Protein AF-Y0KIS4-F1 (afdb_monomer_lite)

pLDDT: mean 84.66, std 10.31, range [51.47, 95.25]

Sequence (147 aa):
MEFIIFVFATLIVLWLWKARKLDKQTNLDFDVWIYHYENSASPLERARMSAAYLTQSAHMALKMGVLKTDREHQVLLSIFKRQGASISLASLLGTAMPVVTRVVRQQDIANASARVIGAFMLLVWLTEPEHREAALIQYLSKSGFAY

Foldseek 3Di:
DVVVVVVVVVVVVVVVVVLVVLVVLQQAFQVVNVVCLVPPPDPVVNLSNLLSLLLLLLVVLCVLCLDVDPVSSVVSNVVCVVCGSNRVVVVLCVQQVVLCPVQPPPVCSRRGRSSPSSSLSVSLVPDDVVCSNVSSNVSCVVVVPDD

Radius of gyration: 16.91 Å; chains: 1; bounding box: 36×34×60 Å

Secondary structure (DSSP, 8-state):
-HHHHHHHHHHHHHHHHHHHHHHHHHTSBHHHHHHHHHT---HHHHHHHHHHHHHHHHHHHHHTTSS-SHHHHHHHHHHHHHH-HHHHHHHHHHHTHHHHHHHS-HHHHHTSBHHHHHHHHHHHHHS-GGGHHHHHHHHHHHHT---

Structure (mmCIF, N/CA/C/O backbone):
data_AF-Y0KIS4-F1
#
_entry.id   AF-Y0KIS4-F1
#
loop_
_atom_site.group_PDB
_atom_site.id
_atom_site.type_symbol
_atom_site.label_atom_id
_atom_site.label_alt_id
_atom_site.label_comp_id
_atom_site.label_asym_id
_atom_site.label_entity_id
_atom_site.label_seq_id
_atom_site.pdbx_PDB_ins_code
_atom_site.Cartn_x
_atom_site.Cartn_y
_atom_site.Cartn_z
_atom_site.occupancy
_atom_site.B_iso_or_equiv
_atom_site.auth_seq_id
_atom_site.auth_comp_id
_atom_site.auth_asym_id
_atom_site.auth_atom_id
_atom_site.pdbx_PDB_model_num
ATOM 1 N N . MET A 1 1 ? 5.239 16.849 -39.554 1.00 58.97 1 MET A N 1
ATOM 2 C CA . MET A 1 1 ? 4.214 16.626 -38.506 1.00 58.97 1 MET A CA 1
ATOM 3 C C . MET A 1 1 ? 4.045 15.147 -38.170 1.00 58.97 1 MET A C 1
ATOM 5 O O . MET A 1 1 ? 4.012 14.823 -36.993 1.00 58.97 1 MET A O 1
ATOM 9 N N . GLU A 1 2 ? 4.033 14.247 -39.154 1.00 64.25 2 GLU A N 1
ATOM 10 C CA . GLU A 1 2 ? 3.841 12.797 -38.946 1.00 64.25 2 GLU A CA 1
ATOM 11 C C . GLU A 1 2 ? 4.905 12.136 -38.053 1.00 64.25 2 GLU A C 1
ATOM 13 O O . GLU A 1 2 ? 4.564 11.353 -37.172 1.00 64.25 2 GLU A O 1
ATOM 18 N N . PHE A 1 3 ? 6.182 12.516 -38.190 1.00 71.88 3 PHE A N 1
ATOM 19 C CA . PHE A 1 3 ? 7.265 11.975 -37.354 1.00 71.88 3 PHE A CA 1
ATOM 20 C C . PHE A 1 3 ? 7.095 12.305 -35.860 1.00 71.88 3 PHE A C 1
ATOM 22 O O . PHE A 1 3 ? 7.306 11.456 -34.998 1.00 71.88 3 PHE A O 1
ATOM 29 N N . ILE A 1 4 ? 6.651 13.526 -35.544 1.00 73.25 4 ILE A N 1
ATOM 30 C CA . ILE A 1 4 ? 6.410 13.958 -34.159 1.00 73.25 4 ILE A CA 1
ATOM 31 C C . ILE A 1 4 ? 5.222 13.185 -33.575 1.00 73.25 4 ILE A C 1
ATOM 33 O O . ILE A 1 4 ? 5.302 12.692 -32.453 1.00 73.25 4 ILE A O 1
ATOM 37 N N . ILE A 1 5 ? 4.152 13.010 -34.356 1.00 74.69 5 ILE A N 1
ATOM 38 C CA . ILE A 1 5 ? 2.971 12.237 -33.949 1.00 74.69 5 ILE A CA 1
ATOM 39 C C . ILE A 1 5 ? 3.352 10.774 -33.674 1.00 74.69 5 ILE A C 1
ATOM 41 O O . ILE A 1 5 ? 2.935 10.217 -32.660 1.00 74.69 5 ILE A O 1
ATOM 45 N N . PHE A 1 6 ? 4.201 10.171 -34.510 1.00 78.44 6 PHE A N 1
ATOM 46 C CA . PHE A 1 6 ? 4.675 8.798 -34.326 1.00 78.44 6 PHE A CA 1
ATOM 47 C C . PHE A 1 6 ? 5.514 8.624 -33.049 1.00 78.44 6 PHE A C 1
ATOM 49 O O . PHE A 1 6 ? 5.304 7.678 -32.285 1.00 78.44 6 PHE A O 1
ATOM 56 N N . VAL A 1 7 ? 6.427 9.560 -32.766 1.00 78.75 7 VAL A N 1
ATOM 57 C CA . VAL A 1 7 ? 7.230 9.549 -31.531 1.00 78.75 7 VAL A CA 1
ATOM 58 C C . VAL A 1 7 ? 6.335 9.694 -30.300 1.00 78.75 7 VAL A C 1
ATOM 60 O O . VAL A 1 7 ? 6.471 8.921 -29.351 1.00 78.75 7 VAL A O 1
ATOM 63 N N . PHE A 1 8 ? 5.370 10.618 -30.322 1.00 78.12 8 PHE A N 1
ATOM 64 C CA . PHE A 1 8 ? 4.415 10.785 -29.225 1.00 78.12 8 PHE A CA 1
ATOM 65 C C . PHE A 1 8 ? 3.544 9.543 -29.016 1.00 78.12 8 PHE A C 1
ATOM 67 O O . PHE A 1 8 ? 3.402 9.089 -27.882 1.00 78.12 8 PHE A O 1
ATOM 74 N N . ALA A 1 9 ? 3.016 8.948 -30.087 1.00 74.56 9 ALA A N 1
ATOM 75 C CA . ALA A 1 9 ? 2.227 7.722 -30.003 1.00 74.56 9 ALA A CA 1
ATOM 76 C C . ALA A 1 9 ? 3.043 6.568 -29.400 1.00 74.56 9 ALA A C 1
ATOM 78 O O . ALA A 1 9 ? 2.572 5.883 -28.493 1.00 74.56 9 ALA A O 1
ATOM 79 N N . THR A 1 10 ? 4.296 6.400 -29.829 1.00 75.88 10 THR A N 1
ATOM 80 C CA . THR A 1 10 ? 5.190 5.355 -29.309 1.00 75.88 10 THR A CA 1
ATOM 81 C C . THR A 1 10 ? 5.515 5.576 -27.830 1.00 75.88 10 THR A C 1
ATOM 83 O O . THR A 1 10 ? 5.481 4.631 -27.041 1.00 75.88 10 THR A O 1
ATOM 86 N N . LEU A 1 11 ? 5.760 6.824 -27.416 1.00 77.81 11 LEU A N 1
ATOM 87 C CA . LEU A 1 11 ? 5.972 7.175 -26.010 1.00 77.81 11 LEU A CA 1
ATOM 88 C C . LEU A 1 11 ? 4.731 6.898 -25.155 1.00 77.81 11 LEU A C 1
ATOM 90 O O . LEU A 1 11 ? 4.866 6.349 -24.063 1.00 77.81 11 LEU A O 1
ATOM 94 N N . ILE A 1 12 ? 3.532 7.214 -25.652 1.00 73.56 12 ILE A N 1
ATOM 95 C CA . ILE A 1 12 ? 2.267 6.930 -24.960 1.00 73.56 12 ILE A CA 1
ATOM 96 C C . ILE A 1 12 ? 2.060 5.420 -24.820 1.00 73.56 12 ILE A C 1
ATOM 98 O O . ILE A 1 12 ? 1.735 4.951 -23.730 1.00 73.56 12 ILE A O 1
ATOM 102 N N . VAL A 1 13 ? 2.296 4.640 -25.878 1.00 71.94 13 VAL A N 1
ATOM 103 C CA . VAL A 1 13 ? 2.172 3.174 -25.839 1.00 71.94 13 VAL A CA 1
ATOM 104 C C . VAL A 1 13 ? 3.167 2.571 -24.849 1.00 71.94 13 VAL A C 1
ATOM 106 O O . VAL A 1 13 ? 2.767 1.770 -24.004 1.00 71.94 13 VAL A O 1
ATOM 109 N N . LEU A 1 14 ? 4.435 2.991 -24.880 1.00 72.19 14 LEU A N 1
ATOM 110 C CA . LEU A 1 14 ? 5.448 2.552 -23.915 1.00 72.19 14 LEU A CA 1
ATOM 111 C C . LEU A 1 14 ? 5.071 2.934 -22.479 1.00 72.19 14 LEU A C 1
ATOM 113 O O . LEU A 1 14 ? 5.254 2.135 -21.558 1.00 72.19 14 LEU A O 1
ATOM 117 N N . TRP A 1 15 ? 4.512 4.127 -22.275 1.00 69.75 15 TRP A N 1
ATOM 118 C CA . TRP A 1 15 ? 4.058 4.592 -20.968 1.00 69.75 15 TRP A CA 1
ATOM 119 C C . TRP A 1 15 ? 2.868 3.773 -20.449 1.00 69.75 15 TRP A C 1
ATOM 121 O O . TRP A 1 15 ? 2.906 3.302 -19.312 1.00 69.75 15 TRP A O 1
ATOM 131 N N . LEU A 1 16 ? 1.868 3.501 -21.293 1.00 66.00 16 LEU A N 1
ATOM 132 C CA . LEU A 1 16 ? 0.718 2.649 -20.969 1.00 66.00 16 LEU A CA 1
ATOM 133 C C . LEU A 1 16 ? 1.133 1.204 -20.677 1.00 66.00 16 LEU A C 1
ATOM 135 O O . LEU A 1 16 ? 0.642 0.595 -19.725 1.00 66.00 16 LEU A O 1
ATOM 139 N N . TRP A 1 17 ? 2.055 0.646 -21.461 1.00 63.94 17 TRP A N 1
ATOM 140 C CA . TRP A 1 17 ? 2.557 -0.713 -21.250 1.00 63.94 17 TRP A CA 1
ATOM 141 C C . TRP A 1 17 ? 3.299 -0.828 -19.915 1.00 63.94 17 TRP A C 1
ATOM 143 O O . TRP A 1 17 ? 3.111 -1.780 -19.156 1.00 63.94 17 TRP A O 1
ATOM 153 N N . LYS A 1 18 ? 4.076 0.202 -19.572 1.00 60.12 18 LYS A N 1
ATOM 154 C CA . LYS A 1 18 ? 4.784 0.306 -18.296 1.00 60.12 18 LYS A CA 1
ATOM 155 C C . LYS A 1 18 ? 3.834 0.490 -17.112 1.00 60.12 18 LYS A C 1
ATOM 157 O O . LYS A 1 18 ? 4.036 -0.156 -16.086 1.00 60.12 18 LYS A O 1
ATOM 162 N N . ALA A 1 19 ? 2.783 1.295 -17.264 1.00 58.09 19 ALA A N 1
ATOM 163 C CA . ALA A 1 19 ? 1.731 1.448 -16.261 1.00 58.09 19 ALA A CA 1
ATOM 164 C C . ALA A 1 19 ? 1.014 0.113 -15.996 1.00 58.09 19 ALA A C 1
ATOM 166 O O . ALA A 1 19 ? 0.865 -0.282 -14.843 1.00 58.09 19 ALA A O 1
ATOM 167 N N . ARG A 1 20 ? 0.678 -0.644 -17.051 1.00 60.38 20 ARG A N 1
ATOM 168 C CA . ARG A 1 20 ? 0.088 -1.989 -16.930 1.00 60.38 20 ARG A CA 1
ATOM 169 C C . ARG A 1 20 ? 1.015 -2.988 -16.240 1.00 60.38 20 ARG A C 1
ATOM 171 O O . ARG A 1 20 ? 0.540 -3.824 -15.479 1.00 60.38 20 ARG A O 1
ATOM 178 N N . LYS A 1 21 ? 2.327 -2.930 -16.489 1.00 61.59 21 LYS A N 1
ATOM 179 C CA . LYS A 1 21 ? 3.295 -3.806 -15.807 1.00 61.59 21 LYS A CA 1
ATOM 180 C C . LYS A 1 21 ? 3.332 -3.531 -14.299 1.00 61.59 21 LYS A C 1
ATOM 182 O O . LYS A 1 21 ? 3.341 -4.476 -13.518 1.00 61.59 21 LYS A O 1
ATOM 187 N N . LEU A 1 22 ? 3.309 -2.260 -13.902 1.00 58.12 22 LEU A N 1
ATOM 188 C CA . LEU A 1 22 ? 3.289 -1.853 -12.493 1.00 58.12 22 LEU A CA 1
ATOM 189 C C . LEU A 1 22 ? 1.961 -2.213 -11.805 1.00 58.12 22 LEU A C 1
ATOM 191 O O . LEU A 1 22 ? 1.972 -2.695 -10.678 1.00 58.12 22 LEU A O 1
ATOM 195 N N . ASP A 1 23 ? 0.836 -2.064 -12.505 1.00 58.31 23 ASP A N 1
ATOM 196 C CA . ASP A 1 23 ? -0.490 -2.482 -12.028 1.00 58.31 23 ASP A CA 1
ATOM 197 C C . ASP A 1 23 ? -0.568 -4.005 -11.804 1.00 58.31 23 ASP A C 1
ATOM 199 O O . ASP A 1 23 ? -1.081 -4.480 -10.789 1.00 58.31 23 ASP A O 1
ATOM 203 N N . LYS A 1 24 ? 0.042 -4.797 -12.700 1.00 63.44 24 LYS A N 1
ATOM 204 C CA . LYS A 1 24 ? 0.198 -6.248 -12.510 1.00 63.44 24 LYS A CA 1
ATOM 205 C C . LYS A 1 24 ? 1.051 -6.588 -11.289 1.00 63.44 24 LYS A C 1
ATOM 207 O O . LYS A 1 24 ? 0.688 -7.500 -10.560 1.00 63.44 24 LYS A O 1
ATOM 212 N N . GLN A 1 25 ? 2.135 -5.852 -11.035 1.00 61.91 25 GLN A N 1
ATOM 213 C CA . GLN A 1 25 ? 2.986 -6.099 -9.866 1.00 61.91 25 GLN A CA 1
ATOM 214 C C . GLN A 1 25 ? 2.239 -5.867 -8.549 1.00 61.91 25 GLN A C 1
ATOM 216 O O . GLN A 1 25 ? 2.411 -6.637 -7.618 1.00 61.91 25 GLN A O 1
ATOM 221 N N . THR A 1 26 ? 1.360 -4.869 -8.465 1.00 63.12 26 THR A N 1
ATOM 222 C CA . THR A 1 26 ? 0.578 -4.603 -7.240 1.00 63.12 26 THR A CA 1
ATOM 223 C C . THR A 1 26 ? -0.615 -5.541 -7.024 1.00 63.12 26 THR A C 1
ATOM 225 O O . THR A 1 26 ? -1.236 -5.499 -5.961 1.00 63.12 26 THR A O 1
ATOM 228 N N . ASN A 1 27 ? -0.945 -6.363 -8.026 1.00 75.31 27 ASN A N 1
ATOM 229 C CA . ASN A 1 27 ? -1.908 -7.461 -7.913 1.00 75.31 27 ASN A CA 1
ATOM 230 C C . ASN A 1 27 ? -1.255 -8.785 -7.500 1.00 75.31 27 ASN A C 1
ATOM 232 O O . ASN A 1 27 ? -1.988 -9.730 -7.233 1.00 75.31 27 ASN A O 1
ATOM 236 N N . LEU A 1 28 ? 0.080 -8.860 -7.468 1.00 79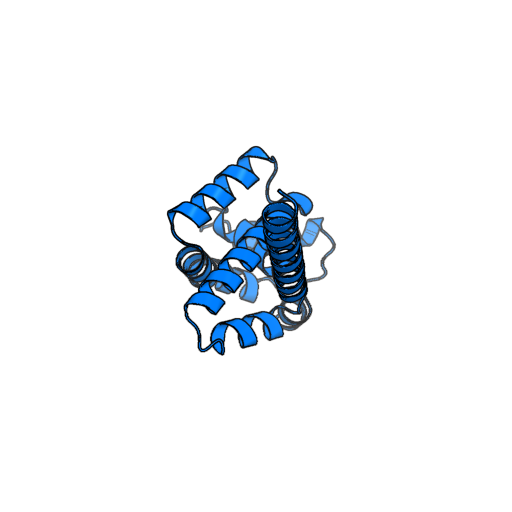.56 28 LEU A N 1
ATOM 237 C CA . LEU A 1 28 ? 0.774 -10.018 -6.916 1.00 79.56 28 LEU A CA 1
ATOM 238 C C . LEU A 1 28 ? 0.459 -10.151 -5.428 1.00 79.56 28 LEU A C 1
ATOM 240 O O . LEU A 1 28 ? 0.182 -9.155 -4.747 1.00 79.56 28 LEU A O 1
ATOM 244 N N . ASP A 1 29 ? 0.562 -11.383 -4.955 1.00 84.44 29 ASP A N 1
ATOM 245 C CA . ASP A 1 29 ? 0.613 -11.718 -3.541 1.00 84.44 29 ASP A CA 1
ATOM 246 C C . ASP A 1 29 ? 1.699 -10.886 -2.846 1.00 84.44 29 ASP A C 1
ATOM 248 O O . ASP A 1 29 ? 2.734 -10.537 -3.437 1.00 84.44 29 ASP A O 1
ATOM 252 N N . PHE A 1 30 ? 1.414 -10.449 -1.620 1.00 85.31 30 PHE A N 1
ATOM 253 C CA . PHE A 1 30 ? 2.254 -9.470 -0.934 1.00 85.31 30 PHE A CA 1
ATOM 254 C C . PHE A 1 30 ? 3.684 -9.981 -0.709 1.00 85.31 30 PHE A C 1
ATOM 256 O O . PHE A 1 30 ? 4.629 -9.198 -0.823 1.00 85.31 30 PHE A O 1
ATOM 263 N N . ASP A 1 31 ? 3.853 -11.277 -0.452 1.00 86.38 31 ASP A N 1
ATOM 264 C CA . ASP A 1 31 ? 5.147 -11.940 -0.268 1.00 86.38 31 ASP A CA 1
ATOM 265 C C . ASP A 1 31 ? 5.993 -11.942 -1.556 1.00 86.38 31 ASP A C 1
ATOM 267 O O . ASP A 1 31 ? 7.173 -11.584 -1.541 1.00 86.38 31 ASP A O 1
ATOM 271 N N . VAL A 1 32 ? 5.379 -12.241 -2.699 1.00 86.81 32 VAL A N 1
ATOM 272 C CA . VAL A 1 32 ? 6.017 -12.192 -4.015 1.00 86.81 32 VAL A CA 1
ATOM 273 C C . VAL A 1 32 ? 6.400 -10.754 -4.350 1.00 86.81 32 VAL A C 1
ATOM 275 O O . VAL A 1 32 ? 7.504 -10.485 -4.835 1.00 86.81 32 VAL A O 1
ATOM 278 N N . TRP A 1 33 ? 5.508 -9.800 -4.077 1.00 91.31 33 TRP A N 1
ATOM 279 C CA . TRP A 1 33 ? 5.782 -8.392 -4.333 1.00 91.31 33 TRP A CA 1
ATOM 280 C C . TRP A 1 33 ? 6.943 -7.865 -3.482 1.00 91.31 33 TRP A C 1
ATOM 282 O O . TRP A 1 33 ? 7.841 -7.215 -4.028 1.00 91.31 33 TRP A O 1
ATOM 292 N N . ILE A 1 34 ? 6.955 -8.152 -2.175 1.00 89.00 34 ILE A N 1
ATOM 293 C CA . ILE A 1 34 ? 8.008 -7.661 -1.279 1.00 89.00 34 ILE A CA 1
ATOM 294 C C . ILE A 1 34 ? 9.350 -8.321 -1.589 1.00 89.00 34 ILE A C 1
ATOM 296 O O . ILE A 1 34 ? 10.359 -7.621 -1.648 1.00 89.00 34 ILE A O 1
ATOM 300 N N . TYR A 1 35 ? 9.354 -9.611 -1.942 1.00 89.62 35 TYR A N 1
ATOM 301 C CA . TYR A 1 35 ? 10.548 -10.296 -2.428 1.00 89.62 35 TYR A CA 1
ATOM 302 C C . TYR A 1 35 ? 11.140 -9.590 -3.657 1.00 89.62 35 TYR A C 1
ATOM 304 O O . TYR A 1 35 ? 12.337 -9.303 -3.695 1.00 89.62 35 TYR A O 1
ATOM 312 N N . HIS A 1 36 ? 10.321 -9.236 -4.653 1.00 89.00 36 HIS A N 1
ATOM 313 C CA . HIS A 1 36 ? 10.801 -8.486 -5.818 1.00 89.00 36 HIS A CA 1
ATOM 314 C C . HIS A 1 36 ? 11.301 -7.082 -5.464 1.00 89.00 36 HIS A C 1
ATOM 316 O O . HIS A 1 36 ? 12.281 -6.616 -6.046 1.00 89.00 36 HIS A O 1
ATOM 322 N N . TYR A 1 37 ? 10.642 -6.404 -4.526 1.00 89.00 37 TYR A N 1
ATOM 323 C CA . TYR A 1 37 ? 11.049 -5.077 -4.076 1.00 89.00 37 TYR A CA 1
ATOM 324 C C . TYR A 1 37 ? 12.422 -5.104 -3.387 1.00 89.00 37 TYR A C 1
ATOM 326 O O . TYR A 1 37 ? 13.289 -4.289 -3.713 1.00 89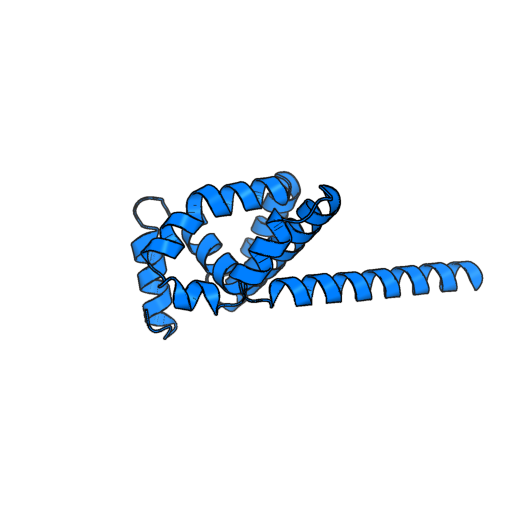.00 37 TYR A O 1
ATOM 334 N N . GLU A 1 38 ? 12.644 -6.055 -2.481 1.00 88.56 38 GLU A N 1
ATOM 335 C CA . GLU A 1 38 ? 13.897 -6.204 -1.732 1.00 88.56 38 GLU A CA 1
ATOM 336 C C . GLU A 1 38 ? 15.060 -6.650 -2.624 1.00 88.56 38 GLU A C 1
ATOM 338 O O . GLU A 1 38 ? 16.170 -6.131 -2.498 1.00 88.56 38 GLU A O 1
ATOM 343 N N . ASN A 1 39 ? 14.798 -7.537 -3.588 1.00 88.81 39 ASN A N 1
ATOM 344 C CA . ASN A 1 39 ? 15.808 -8.047 -4.520 1.00 88.81 39 ASN A CA 1
ATOM 345 C C . ASN A 1 39 ? 16.029 -7.148 -5.751 1.00 88.81 39 ASN A C 1
ATOM 347 O O . ASN A 1 39 ? 16.849 -7.458 -6.618 1.00 88.81 39 ASN A O 1
ATOM 351 N N . SER A 1 40 ? 15.332 -6.013 -5.855 1.00 86.25 40 SER A N 1
ATOM 352 C CA . SER A 1 40 ? 15.519 -5.076 -6.963 1.00 86.25 40 SER A CA 1
ATOM 353 C C . SER A 1 40 ? 16.869 -4.352 -6.852 1.00 86.25 40 SER A C 1
ATOM 355 O O . SER A 1 40 ? 17.040 -3.396 -6.085 1.00 86.25 40 SER A O 1
ATOM 357 N N . ALA A 1 41 ? 17.823 -4.750 -7.697 1.00 78.56 41 ALA A N 1
ATOM 358 C CA . ALA A 1 41 ? 19.166 -4.170 -7.752 1.00 78.56 41 ALA A CA 1
ATOM 359 C C . ALA A 1 41 ? 19.172 -2.671 -8.116 1.00 78.56 41 ALA A C 1
ATOM 361 O O . ALA A 1 41 ? 20.047 -1.931 -7.670 1.00 78.56 41 ALA A O 1
ATOM 362 N N . SER A 1 42 ? 18.182 -2.192 -8.880 1.00 87.88 42 SER A N 1
ATOM 363 C CA . SER A 1 42 ? 18.109 -0.792 -9.310 1.00 87.88 42 SER A CA 1
ATOM 364 C C . SER A 1 42 ? 17.364 0.097 -8.297 1.00 87.88 42 SER A C 1
ATOM 366 O O . SER A 1 42 ? 16.181 -0.143 -8.027 1.00 87.88 42 SER A O 1
ATOM 368 N N . PRO A 1 43 ? 17.982 1.186 -7.788 1.00 83.69 43 PRO A N 1
ATOM 369 C CA . PRO A 1 43 ? 17.296 2.165 -6.937 1.00 83.69 43 PRO A CA 1
ATOM 370 C C . PRO A 1 43 ? 16.103 2.836 -7.633 1.00 83.69 43 PRO A C 1
ATOM 372 O O . PRO A 1 43 ? 15.082 3.123 -7.009 1.00 83.69 43 PRO A O 1
ATOM 375 N N . LEU A 1 44 ? 16.211 3.053 -8.948 1.00 84.75 44 LEU A N 1
ATOM 376 C CA . LEU A 1 44 ? 15.146 3.642 -9.758 1.00 84.75 44 LEU A CA 1
ATOM 377 C C . LEU A 1 44 ? 13.948 2.695 -9.896 1.00 84.75 44 LEU A C 1
ATOM 379 O O . LEU A 1 44 ? 12.804 3.145 -9.941 1.00 84.75 44 LEU A O 1
ATOM 383 N N . GLU A 1 45 ? 14.202 1.392 -9.991 1.00 85.25 45 GLU A N 1
ATOM 384 C CA . GLU A 1 45 ? 13.151 0.379 -10.032 1.00 85.25 45 GLU A CA 1
ATOM 385 C C . GLU A 1 45 ? 12.438 0.269 -8.685 1.00 85.25 45 GLU A C 1
ATOM 387 O O . GLU A 1 45 ? 11.211 0.366 -8.664 1.00 85.25 45 GLU A O 1
ATOM 392 N N . ARG A 1 46 ? 13.180 0.244 -7.568 1.00 86.19 46 ARG A N 1
ATOM 393 C CA . ARG A 1 46 ? 12.595 0.310 -6.217 1.00 86.19 46 ARG A CA 1
ATOM 394 C C . ARG A 1 46 ? 11.698 1.527 -6.042 1.00 86.19 46 ARG A C 1
ATOM 396 O O . ARG A 1 46 ? 10.541 1.372 -5.675 1.00 86.19 46 ARG A O 1
ATOM 403 N N . ALA A 1 47 ? 12.175 2.721 -6.396 1.00 86.75 47 ALA A N 1
ATOM 404 C CA . ALA A 1 47 ? 11.374 3.943 -6.297 1.00 86.75 47 ALA A CA 1
ATOM 405 C C . ALA A 1 47 ? 10.075 3.879 -7.122 1.00 86.75 47 ALA A C 1
ATOM 407 O O . ALA A 1 47 ? 9.026 4.351 -6.680 1.00 86.75 47 ALA A O 1
ATOM 408 N N . ARG A 1 48 ? 10.122 3.272 -8.315 1.00 86.81 48 ARG A N 1
ATOM 409 C CA . ARG A 1 48 ? 8.938 3.072 -9.166 1.00 86.81 48 ARG A CA 1
ATOM 410 C C . ARG A 1 48 ? 7.970 2.056 -8.573 1.00 86.81 48 ARG A C 1
ATOM 412 O O . ARG A 1 48 ? 6.769 2.312 -8.586 1.00 86.81 48 ARG A O 1
ATOM 419 N N . MET A 1 49 ? 8.475 0.942 -8.048 1.00 89.88 49 MET A N 1
ATOM 420 C CA . MET A 1 49 ? 7.662 -0.064 -7.366 1.00 89.88 49 MET A CA 1
ATOM 421 C C . MET A 1 49 ? 6.993 0.523 -6.123 1.00 89.88 49 MET A C 1
ATOM 423 O O . MET A 1 49 ? 5.787 0.354 -5.970 1.00 89.88 49 MET A O 1
ATOM 427 N N . SER A 1 50 ? 7.718 1.289 -5.298 1.00 91.25 50 SER A N 1
ATOM 428 C CA . SER A 1 50 ? 7.143 1.989 -4.142 1.00 91.25 50 SER A CA 1
ATOM 429 C C . SER A 1 50 ? 6.038 2.953 -4.561 1.00 91.25 50 SER A C 1
ATOM 431 O O . SER A 1 50 ? 4.963 2.954 -3.970 1.00 91.25 50 SER A O 1
ATOM 433 N N . ALA A 1 51 ? 6.265 3.757 -5.605 1.00 89.50 51 ALA A N 1
ATOM 434 C CA . ALA A 1 51 ? 5.267 4.707 -6.089 1.00 89.50 51 ALA A CA 1
ATOM 435 C C . ALA A 1 51 ? 4.002 4.004 -6.598 1.00 89.50 51 ALA A C 1
ATOM 437 O O . ALA A 1 51 ? 2.891 4.421 -6.265 1.00 89.50 51 ALA A O 1
ATOM 438 N N . ALA A 1 52 ? 4.163 2.925 -7.368 1.00 89.81 52 ALA A N 1
ATOM 439 C CA . ALA A 1 52 ? 3.047 2.119 -7.847 1.00 89.81 52 ALA A CA 1
ATOM 440 C C . ALA A 1 52 ? 2.279 1.486 -6.682 1.00 89.81 52 ALA A C 1
ATOM 442 O O . ALA A 1 52 ? 1.062 1.626 -6.608 1.00 89.81 52 ALA A O 1
ATOM 443 N N . TYR A 1 53 ? 2.994 0.871 -5.741 1.00 92.31 53 TYR A N 1
ATOM 444 C CA . TYR A 1 53 ? 2.421 0.250 -4.555 1.00 92.31 53 TYR A CA 1
ATOM 445 C C . TYR A 1 53 ? 1.605 1.233 -3.724 1.00 92.31 53 TYR A C 1
ATOM 447 O O . TYR A 1 53 ? 0.438 0.973 -3.446 1.00 92.31 53 TYR A O 1
ATOM 455 N N . LEU A 1 54 ? 2.176 2.388 -3.382 1.00 93.19 54 LEU A N 1
ATOM 456 C CA . LEU A 1 54 ? 1.497 3.404 -2.579 1.00 93.19 54 LEU A CA 1
ATOM 457 C C . LEU A 1 54 ? 0.263 3.965 -3.287 1.00 93.19 54 LEU A C 1
ATOM 459 O O . LEU A 1 54 ? -0.781 4.128 -2.660 1.00 93.19 54 LEU A O 1
ATOM 463 N N . THR A 1 55 ? 0.358 4.211 -4.595 1.00 92.00 55 THR A N 1
ATOM 464 C CA . THR A 1 55 ? -0.773 4.714 -5.387 1.00 92.00 55 THR A CA 1
ATOM 465 C C . THR A 1 55 ? -1.913 3.699 -5.426 1.00 92.00 55 THR A C 1
ATOM 467 O O . THR A 1 55 ? -3.068 4.042 -5.189 1.00 92.00 55 THR A O 1
ATOM 470 N N . GLN A 1 56 ? -1.591 2.432 -5.680 1.00 91.81 56 GLN A N 1
ATOM 471 C CA . GLN A 1 56 ? -2.577 1.355 -5.770 1.00 91.81 56 GLN A CA 1
ATOM 472 C C . GLN A 1 56 ? -3.181 1.014 -4.408 1.00 91.81 56 GLN A C 1
ATOM 474 O O . GLN A 1 56 ? -4.375 0.744 -4.315 1.00 91.81 56 GLN A O 1
ATOM 479 N N . SER A 1 57 ? -2.384 1.099 -3.346 1.00 93.25 57 SER A N 1
ATOM 480 C CA . SER A 1 57 ? -2.840 0.930 -1.966 1.00 93.25 57 SER A CA 1
ATOM 481 C C . SER A 1 57 ? -3.770 2.060 -1.541 1.00 93.25 57 SER A C 1
ATOM 483 O O . SER A 1 57 ? -4.798 1.795 -0.932 1.00 93.25 57 SER A O 1
ATOM 485 N N . ALA A 1 58 ? -3.472 3.310 -1.911 1.00 92.50 58 ALA A N 1
ATOM 486 C CA . ALA A 1 58 ? -4.359 4.446 -1.662 1.00 92.50 58 ALA A CA 1
ATOM 487 C C . ALA A 1 58 ? -5.688 4.302 -2.420 1.00 92.50 58 ALA A C 1
ATOM 489 O O . ALA A 1 58 ? -6.757 4.515 -1.847 1.00 92.50 58 ALA A O 1
ATOM 490 N N . HIS A 1 59 ? -5.639 3.874 -3.683 1.00 91.56 59 HIS A N 1
ATOM 491 C CA . HIS A 1 59 ? -6.844 3.613 -4.465 1.00 91.56 59 HIS A CA 1
ATOM 492 C C . HIS A 1 59 ? -7.668 2.453 -3.884 1.00 91.56 59 HIS A C 1
ATOM 494 O O . HIS A 1 59 ? -8.896 2.523 -3.829 1.00 91.56 59 HIS A O 1
ATOM 500 N N . MET A 1 60 ? -7.002 1.397 -3.411 1.00 91.19 60 MET A N 1
ATOM 501 C CA . MET A 1 60 ? -7.651 0.286 -2.721 1.00 91.19 60 MET A CA 1
ATOM 502 C C . MET A 1 60 ? -8.265 0.738 -1.390 1.00 91.19 60 MET A C 1
ATOM 504 O O . MET A 1 60 ? -9.419 0.425 -1.127 1.00 91.19 60 MET A O 1
ATOM 508 N N . ALA A 1 61 ? -7.558 1.547 -0.600 1.00 90.88 61 ALA A N 1
ATOM 509 C CA . ALA A 1 61 ? -8.054 2.117 0.651 1.00 90.88 61 ALA A CA 1
ATOM 510 C C . ALA A 1 61 ? -9.321 2.964 0.443 1.00 90.88 61 ALA A C 1
ATOM 512 O O . ALA A 1 61 ? -10.250 2.884 1.244 1.00 90.88 61 ALA A O 1
ATOM 513 N N . LEU A 1 62 ? -9.404 3.719 -0.656 1.00 91.19 62 LEU A N 1
ATOM 514 C CA . LEU A 1 62 ? -10.625 4.429 -1.044 1.00 91.19 62 LEU A CA 1
ATOM 515 C C . LEU A 1 62 ? -11.772 3.459 -1.369 1.00 91.19 62 LEU A C 1
ATOM 517 O O . LEU A 1 62 ? -12.865 3.602 -0.832 1.00 91.19 62 LEU A O 1
ATOM 521 N N . LYS A 1 63 ? -11.524 2.428 -2.189 1.00 88.81 63 LYS A N 1
ATOM 522 C CA . LYS A 1 63 ? -12.534 1.397 -2.511 1.00 88.81 63 LYS A CA 1
ATOM 523 C C . LYS A 1 63 ? -13.029 0.639 -1.282 1.00 88.81 63 LYS A C 1
ATOM 525 O O . LYS A 1 63 ? -14.187 0.245 -1.222 1.00 88.81 63 LYS A O 1
ATOM 530 N N . MET A 1 64 ? -12.141 0.440 -0.319 1.00 86.38 64 MET A N 1
ATOM 531 C CA . MET A 1 64 ? -12.385 -0.251 0.941 1.00 86.38 64 MET A CA 1
ATOM 532 C C . MET A 1 64 ? -13.088 0.621 1.989 1.00 86.38 64 MET A C 1
ATOM 534 O O . MET A 1 64 ? -13.429 0.109 3.054 1.00 86.38 64 MET A O 1
ATOM 538 N N . GLY A 1 65 ? -13.289 1.916 1.719 1.00 86.44 65 GLY A N 1
ATOM 539 C CA . GLY A 1 65 ? -13.886 2.868 2.659 1.00 86.44 65 GLY A CA 1
ATOM 540 C C . GLY A 1 65 ? -12.966 3.281 3.814 1.00 86.44 65 GLY A C 1
ATOM 541 O O . GLY A 1 65 ? -13.434 3.896 4.770 1.00 86.44 65 GLY A O 1
ATOM 542 N N . VAL A 1 66 ? -11.670 2.953 3.740 1.00 88.38 66 VAL A N 1
ATOM 543 C CA . VAL A 1 66 ? -10.641 3.442 4.676 1.00 88.38 66 VAL A CA 1
ATOM 544 C C . VAL A 1 66 ? -10.427 4.940 4.467 1.00 88.38 66 VAL A C 1
ATOM 546 O O . VAL A 1 66 ? -10.379 5.701 5.429 1.00 88.38 66 VAL A O 1
ATOM 549 N N . LEU A 1 67 ? -10.345 5.366 3.203 1.00 89.31 67 LEU A N 1
ATOM 550 C CA . LEU A 1 67 ? -10.445 6.774 2.823 1.00 89.31 67 LEU A CA 1
ATOM 551 C C . LEU A 1 67 ? -11.905 7.061 2.472 1.00 89.31 67 LEU A C 1
ATOM 553 O O . LEU A 1 67 ? -12.515 6.314 1.708 1.00 89.31 67 LEU A O 1
ATOM 557 N N . LYS A 1 68 ? -12.470 8.131 3.028 1.00 88.12 68 LYS A N 1
ATOM 558 C CA . LYS A 1 68 ? -13.893 8.472 2.893 1.00 88.12 68 LYS A CA 1
ATOM 559 C C . LYS A 1 68 ? -14.172 9.337 1.675 1.00 88.12 68 LYS A C 1
ATOM 561 O O . LYS A 1 68 ? -15.297 9.350 1.183 1.00 88.12 68 LYS A O 1
ATOM 566 N N . THR A 1 69 ? -13.181 10.098 1.211 1.00 89.25 69 THR A N 1
ATOM 567 C CA . THR A 1 69 ? -13.369 11.059 0.119 1.00 89.25 69 THR A CA 1
ATOM 568 C C . THR A 1 69 ? -12.233 11.027 -0.895 1.00 89.25 69 THR A C 1
ATOM 570 O O . THR A 1 69 ? -11.071 10.791 -0.556 1.00 89.25 69 THR A O 1
ATOM 573 N N . ASP A 1 70 ? -12.547 11.390 -2.142 1.00 88.56 70 ASP A N 1
ATOM 574 C CA . ASP A 1 70 ? -11.533 11.629 -3.175 1.00 88.56 70 ASP A CA 1
ATOM 575 C C . ASP A 1 70 ? -10.528 12.707 -2.755 1.00 88.56 70 ASP A C 1
ATOM 577 O O . ASP A 1 70 ? -9.359 12.664 -3.135 1.00 88.56 70 ASP A O 1
ATOM 581 N N . ARG A 1 71 ? -10.956 13.666 -1.926 1.00 90.62 71 ARG A N 1
ATOM 582 C CA . ARG A 1 71 ? -10.078 14.707 -1.391 1.00 90.62 71 ARG A CA 1
ATOM 583 C C . ARG A 1 71 ? -9.000 14.123 -0.480 1.00 90.62 71 ARG A C 1
ATOM 585 O O . ARG A 1 71 ? -7.834 14.468 -0.651 1.00 90.62 71 ARG A O 1
ATOM 592 N N . GLU A 1 72 ? -9.361 13.240 0.449 1.00 89.44 72 GLU A N 1
ATOM 593 C CA . GLU A 1 72 ? -8.398 12.540 1.316 1.00 89.44 72 GLU A CA 1
ATOM 594 C C . GLU A 1 72 ? -7.417 11.706 0.489 1.00 89.44 72 GLU A C 1
ATOM 596 O O . GLU A 1 72 ? -6.208 11.766 0.714 1.00 89.44 72 GLU A O 1
ATOM 601 N N . HIS A 1 73 ? -7.922 11.008 -0.530 1.00 90.56 73 HIS A N 1
ATOM 602 C CA . HIS A 1 73 ? -7.101 10.257 -1.474 1.00 90.56 73 HIS A CA 1
ATOM 603 C C . HIS A 1 73 ? -6.074 11.147 -2.196 1.00 90.56 73 HIS A C 1
ATOM 605 O O . HIS A 1 73 ? -4.884 10.833 -2.208 1.00 90.56 73 HIS A O 1
ATOM 611 N N . GLN A 1 74 ? -6.485 12.300 -2.733 1.00 90.56 74 GLN A N 1
ATOM 612 C CA . GLN A 1 74 ? -5.566 13.235 -3.396 1.00 90.56 74 GLN A CA 1
ATOM 613 C C . GLN A 1 74 ? -4.537 13.839 -2.431 1.00 90.56 74 GLN A C 1
ATOM 615 O O . GLN A 1 74 ? -3.363 13.978 -2.784 1.00 90.56 74 GLN A O 1
ATOM 620 N N . VAL A 1 75 ? -4.947 14.172 -1.203 1.00 91.56 75 VAL A N 1
ATOM 621 C CA . VAL A 1 75 ? -4.029 14.669 -0.167 1.00 91.56 75 VAL A CA 1
ATOM 622 C C . VAL A 1 75 ? -2.974 13.614 0.156 1.00 91.56 75 VAL A C 1
ATOM 624 O O . VAL A 1 75 ? -1.784 13.934 0.142 1.00 91.56 75 VAL A O 1
ATOM 627 N N . LEU A 1 76 ? -3.372 12.357 0.351 1.00 91.75 76 LEU A N 1
ATOM 628 C CA . LEU A 1 76 ? -2.456 11.253 0.630 1.00 91.75 76 LEU A CA 1
ATOM 629 C C . LEU A 1 76 ? -1.430 11.055 -0.498 1.00 91.75 76 LEU A C 1
ATOM 631 O O . LEU A 1 76 ? -0.225 11.006 -0.244 1.00 91.75 76 LEU A O 1
ATOM 635 N N . LEU A 1 77 ? -1.880 11.032 -1.756 1.00 92.00 77 LEU A N 1
ATOM 636 C CA . LEU A 1 77 ? -0.980 10.938 -2.910 1.00 92.00 77 LEU A CA 1
ATOM 637 C C . LEU A 1 77 ? -0.015 12.129 -2.986 1.00 92.00 77 LEU A C 1
ATOM 639 O O . LEU A 1 77 ? 1.161 11.965 -3.326 1.00 92.00 77 LEU A O 1
ATOM 643 N N . SER A 1 78 ? -0.481 13.331 -2.636 1.00 90.69 78 SER A N 1
ATOM 644 C CA . SER A 1 78 ? 0.370 14.521 -2.592 1.00 90.69 78 SER A CA 1
ATOM 645 C C . SER A 1 78 ? 1.457 14.422 -1.514 1.00 90.69 78 SER A C 1
ATOM 647 O O . SER A 1 78 ? 2.592 14.836 -1.761 1.00 90.69 78 SER A O 1
ATOM 649 N N . ILE A 1 79 ? 1.148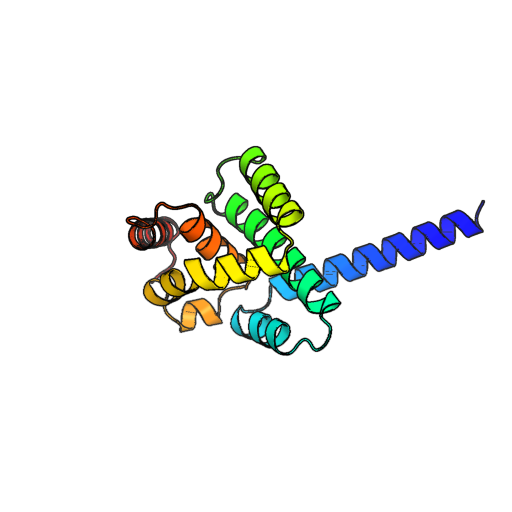 13.818 -0.359 1.00 89.81 79 ILE A N 1
ATOM 650 C CA . ILE A 1 79 ? 2.103 13.571 0.728 1.00 89.81 79 ILE A CA 1
ATOM 651 C C . ILE A 1 79 ? 3.188 12.603 0.258 1.00 89.81 79 ILE A C 1
ATOM 653 O O . ILE A 1 79 ? 4.371 12.923 0.379 1.00 89.81 79 ILE A O 1
ATOM 657 N N . PHE A 1 80 ? 2.811 11.481 -0.362 1.00 91.25 80 PHE A N 1
ATOM 658 C CA . PHE A 1 80 ? 3.772 10.511 -0.901 1.00 91.25 80 PHE A CA 1
ATOM 659 C C . PHE A 1 80 ? 4.687 11.118 -1.959 1.00 91.25 80 PHE A C 1
ATOM 661 O O . PHE A 1 80 ? 5.889 10.852 -1.980 1.00 91.25 80 PHE A O 1
ATOM 668 N N . LYS A 1 81 ? 4.144 11.983 -2.821 1.00 88.62 81 LYS A N 1
ATOM 669 C CA . LYS A 1 81 ? 4.941 12.692 -3.824 1.00 88.62 81 LYS A CA 1
ATOM 670 C C . LYS A 1 81 ? 5.941 13.660 -3.187 1.00 88.62 81 LYS A C 1
ATOM 672 O O . LYS A 1 81 ? 7.065 13.749 -3.669 1.00 88.62 81 LYS A O 1
ATOM 677 N N . ARG A 1 82 ? 5.546 14.384 -2.133 1.00 89.50 82 ARG A N 1
ATOM 678 C CA . ARG A 1 82 ? 6.409 15.354 -1.434 1.00 89.50 82 ARG A CA 1
ATOM 679 C C . ARG A 1 82 ? 7.507 14.684 -0.612 1.00 89.50 82 ARG A C 1
ATOM 681 O O . ARG A 1 82 ? 8.637 15.148 -0.645 1.00 89.50 82 ARG A O 1
ATOM 688 N N . GLN A 1 83 ? 7.178 13.617 0.114 1.00 89.62 83 GLN A N 1
ATOM 689 C CA . GLN A 1 83 ? 8.138 12.880 0.943 1.00 89.62 83 GLN A CA 1
ATOM 690 C C . GLN A 1 83 ? 9.049 11.963 0.121 1.00 89.62 83 GLN A C 1
ATOM 692 O O . GLN A 1 83 ? 10.154 11.654 0.548 1.00 89.62 83 GLN A O 1
ATOM 697 N N . GLY A 1 84 ? 8.598 11.541 -1.059 1.00 89.06 84 GLY A N 1
ATOM 698 C CA . GLY A 1 84 ? 9.274 10.544 -1.874 1.00 89.06 84 GLY A CA 1
ATOM 699 C C . GLY A 1 84 ? 8.753 9.142 -1.570 1.00 89.06 84 GLY A C 1
ATOM 700 O O . GLY A 1 84 ? 8.733 8.686 -0.428 1.00 89.06 84 GLY A O 1
ATOM 701 N N . ALA A 1 85 ? 8.360 8.430 -2.626 1.00 88.56 85 ALA A N 1
ATOM 702 C CA . ALA A 1 85 ? 7.643 7.163 -2.516 1.00 88.56 85 ALA A CA 1
ATOM 703 C C . ALA A 1 85 ? 8.403 6.085 -1.722 1.00 88.56 85 ALA A C 1
ATOM 705 O O . ALA A 1 85 ? 7.798 5.377 -0.924 1.00 88.56 85 ALA A O 1
ATOM 706 N N . SER A 1 86 ? 9.723 5.974 -1.892 1.00 89.44 86 SER A N 1
ATOM 707 C CA . SER A 1 86 ? 10.526 5.002 -1.137 1.00 89.44 86 SER A CA 1
ATOM 708 C C . SER A 1 86 ? 10.548 5.303 0.364 1.00 89.44 86 SER A C 1
ATOM 710 O O . SER A 1 86 ? 10.487 4.382 1.171 1.00 89.44 86 SER A O 1
ATOM 712 N N . ILE A 1 87 ? 10.599 6.586 0.738 1.00 91.69 87 ILE A N 1
ATOM 713 C CA . ILE A 1 87 ? 10.620 7.028 2.139 1.00 91.69 87 ILE A CA 1
ATOM 714 C C . ILE A 1 87 ? 9.252 6.786 2.775 1.00 91.69 87 ILE A C 1
ATOM 716 O O . ILE A 1 87 ? 9.168 6.201 3.853 1.00 91.69 87 ILE A O 1
ATOM 720 N N . SER A 1 88 ? 8.171 7.166 2.089 1.00 92.25 88 SER A N 1
ATOM 721 C CA . SER A 1 88 ? 6.813 6.909 2.574 1.00 92.25 88 SER A CA 1
ATOM 722 C C . SER A 1 88 ? 6.523 5.414 2.712 1.00 92.25 88 SER A C 1
ATOM 724 O O . SER A 1 88 ? 5.927 5.008 3.706 1.00 92.25 88 SER A O 1
ATOM 726 N N . LEU A 1 89 ? 6.988 4.582 1.772 1.00 93.75 89 LEU A N 1
ATOM 727 C CA . LEU A 1 89 ? 6.855 3.130 1.883 1.00 93.75 89 LEU A CA 1
ATOM 728 C C . LEU A 1 89 ? 7.649 2.578 3.072 1.00 93.75 89 LEU A C 1
ATOM 730 O O . LEU A 1 89 ? 7.110 1.780 3.829 1.00 93.75 89 LEU A O 1
ATOM 734 N N . ALA A 1 90 ? 8.900 3.005 3.258 1.00 92.75 90 ALA A N 1
ATOM 735 C CA . ALA A 1 90 ? 9.708 2.573 4.397 1.00 92.75 90 ALA A CA 1
ATOM 736 C C . ALA A 1 90 ? 9.051 2.952 5.734 1.00 92.75 90 ALA A C 1
ATOM 738 O O . ALA A 1 90 ? 9.022 2.143 6.657 1.00 92.75 90 ALA A O 1
ATOM 739 N N . SER A 1 91 ? 8.461 4.147 5.818 1.00 91.94 91 SER A N 1
ATOM 740 C CA . SER A 1 91 ? 7.692 4.590 6.985 1.00 91.94 91 SER A CA 1
ATOM 741 C C . SER A 1 91 ? 6.460 3.712 7.231 1.00 91.94 91 SER A C 1
ATOM 743 O O . SER A 1 91 ? 6.244 3.256 8.353 1.00 91.94 91 SER A O 1
ATOM 745 N N . LEU A 1 92 ? 5.686 3.400 6.186 1.00 92.81 92 LEU A N 1
ATOM 746 C CA . LEU A 1 92 ? 4.536 2.491 6.268 1.00 92.81 92 LEU A CA 1
ATOM 747 C C . LEU A 1 92 ? 4.944 1.087 6.727 1.00 92.81 92 LEU A C 1
ATOM 749 O O . LEU A 1 92 ? 4.354 0.559 7.668 1.00 92.81 92 LEU A O 1
ATOM 753 N N . LEU A 1 93 ? 5.986 0.512 6.127 1.00 93.31 93 LEU A N 1
ATOM 754 C CA . LEU A 1 93 ? 6.496 -0.804 6.512 1.00 93.31 93 LEU A CA 1
ATOM 755 C C . LEU A 1 93 ? 7.017 -0.808 7.954 1.00 93.31 93 LEU A C 1
ATOM 757 O O . LEU A 1 93 ? 6.737 -1.738 8.699 1.00 93.31 93 LEU A O 1
ATOM 761 N N . GLY A 1 94 ? 7.724 0.239 8.380 1.00 91.75 94 GLY A N 1
ATOM 762 C CA . GLY A 1 94 ? 8.275 0.321 9.734 1.00 91.75 94 GLY A CA 1
ATOM 763 C C . GLY A 1 94 ? 7.228 0.562 10.824 1.00 91.75 94 GLY A C 1
ATOM 764 O O . GLY A 1 94 ? 7.405 0.108 11.951 1.00 91.75 94 GLY A O 1
ATOM 765 N N . THR A 1 95 ? 6.138 1.270 10.516 1.00 91.62 95 THR A N 1
ATOM 766 C CA . THR A 1 95 ? 5.161 1.703 11.533 1.00 91.62 95 THR A CA 1
ATOM 767 C C . THR A 1 95 ? 3.863 0.907 11.525 1.00 91.62 95 THR A C 1
ATOM 769 O O . THR A 1 95 ? 3.297 0.662 12.591 1.00 91.62 95 THR A O 1
ATOM 772 N N . ALA A 1 96 ? 3.380 0.510 10.348 1.00 93.06 96 ALA A N 1
ATOM 773 C CA . ALA A 1 96 ? 2.066 -0.095 10.184 1.00 93.06 96 ALA A CA 1
ATOM 774 C C . ALA A 1 96 ? 2.130 -1.612 9.983 1.00 93.06 96 ALA A C 1
ATOM 776 O O . ALA A 1 96 ? 1.297 -2.326 10.543 1.00 93.06 96 ALA A O 1
ATOM 777 N N . MET A 1 97 ? 3.136 -2.125 9.264 1.00 93.25 97 MET A N 1
ATOM 778 C CA . MET A 1 97 ? 3.278 -3.569 9.035 1.00 93.25 97 MET A CA 1
ATOM 779 C C . MET A 1 97 ? 3.310 -4.393 10.336 1.00 93.25 97 MET A C 1
ATOM 781 O O . MET A 1 97 ? 2.586 -5.384 10.393 1.00 93.25 97 MET A O 1
ATOM 785 N N . PRO A 1 98 ? 4.020 -3.988 11.414 1.00 93.88 98 PRO A N 1
ATOM 786 C CA . PRO A 1 98 ? 4.049 -4.767 12.657 1.00 93.88 98 PRO A CA 1
ATOM 787 C C . PRO A 1 98 ? 2.685 -4.901 13.345 1.00 93.88 98 PRO A C 1
ATOM 789 O O . PRO A 1 98 ? 2.470 -5.809 14.144 1.00 93.88 98 PRO A O 1
ATOM 792 N N . VAL A 1 99 ? 1.764 -3.965 13.102 1.00 93.25 99 VAL A N 1
ATOM 793 C CA . VAL A 1 99 ? 0.379 -4.055 13.588 1.00 93.25 99 VAL A CA 1
ATOM 794 C C . VAL A 1 99 ? -0.4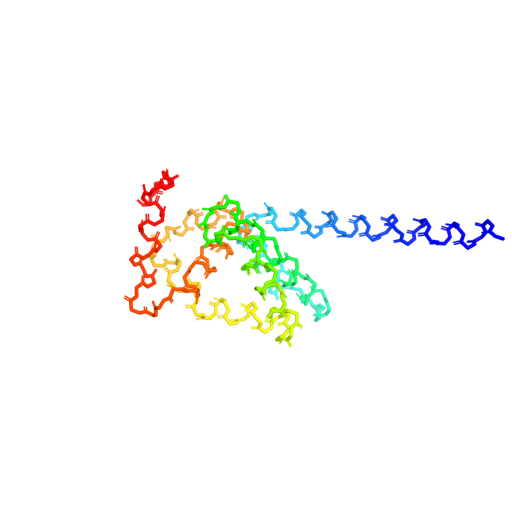06 -5.019 12.705 1.00 93.25 99 VAL A C 1
ATOM 796 O O . VAL A 1 99 ? -1.085 -5.903 13.217 1.00 93.25 99 VAL A O 1
ATOM 799 N N . VAL A 1 100 ? -0.269 -4.895 11.380 1.00 92.44 100 VAL A N 1
ATOM 800 C CA . VAL A 1 100 ? -0.935 -5.787 10.422 1.00 92.44 100 VAL A CA 1
ATOM 801 C C . VAL A 1 100 ? -0.544 -7.244 10.669 1.00 92.44 100 VAL A C 1
ATOM 803 O O . VAL A 1 100 ? -1.429 -8.084 10.748 1.00 92.44 100 VAL A O 1
ATOM 806 N N . THR A 1 101 ? 0.736 -7.548 10.899 1.00 92.38 101 THR A N 1
ATOM 807 C CA . THR A 1 101 ? 1.206 -8.916 11.195 1.00 92.38 101 THR A CA 1
ATOM 808 C C . THR A 1 101 ? 0.745 -9.470 12.540 1.00 92.38 101 THR A C 1
ATOM 810 O O . THR A 1 101 ? 0.783 -10.680 12.731 1.00 92.38 101 THR A O 1
ATOM 813 N N . ARG A 1 102 ? 0.356 -8.612 13.494 1.00 92.25 102 ARG A N 1
ATOM 814 C CA . ARG A 1 102 ? -0.197 -9.042 14.790 1.00 92.25 102 ARG A CA 1
ATOM 815 C C . ARG A 1 102 ? -1.680 -9.380 14.702 1.00 92.25 102 ARG A C 1
ATOM 817 O O . ARG A 1 102 ? -2.139 -10.263 15.415 1.00 92.25 102 ARG A O 1
ATOM 824 N N . VAL A 1 103 ? -2.415 -8.658 13.858 1.00 90.50 103 VAL A N 1
ATOM 825 C CA . VAL A 1 103 ? -3.876 -8.765 13.751 1.00 90.50 103 VAL A CA 1
ATOM 826 C C . VAL A 1 103 ? -4.304 -9.725 12.640 1.00 90.50 103 VAL A C 1
ATOM 828 O O . VAL A 1 103 ? -5.262 -10.471 12.811 1.00 90.50 103 VAL A O 1
ATOM 831 N N . VAL A 1 104 ? -3.617 -9.705 11.499 1.00 87.81 104 VAL A N 1
ATOM 832 C CA . VAL A 1 104 ? -3.924 -10.536 10.330 1.00 87.81 104 VAL A CA 1
ATOM 833 C C . VAL A 1 104 ? -3.014 -11.759 10.351 1.00 87.81 104 VAL A C 1
ATOM 835 O O . VAL A 1 104 ? -1.798 -11.624 10.513 1.00 87.81 104 VAL A O 1
ATOM 838 N N . ARG A 1 105 ? -3.573 -12.963 10.170 1.00 86.62 105 ARG A N 1
ATOM 839 C CA . ARG A 1 105 ? -2.763 -14.189 10.151 1.00 86.62 105 ARG A CA 1
ATOM 840 C C . ARG A 1 105 ? -1.763 -14.135 9.006 1.00 86.62 105 ARG A C 1
ATOM 842 O O . ARG A 1 105 ? -2.074 -13.693 7.903 1.00 86.62 105 ARG A O 1
ATOM 849 N N . GLN A 1 106 ? -0.574 -14.677 9.241 1.00 86.06 106 GLN A N 1
ATOM 850 C CA . GLN A 1 106 ? 0.508 -14.662 8.259 1.00 86.06 106 GLN A CA 1
ATOM 851 C C . GLN A 1 106 ? 0.113 -15.296 6.913 1.00 86.06 106 GLN A C 1
ATOM 853 O O . GLN A 1 106 ? 0.495 -14.784 5.865 1.00 86.06 106 GLN A O 1
ATOM 858 N N . GLN A 1 107 ? -0.691 -16.363 6.937 1.00 83.81 107 GLN A N 1
ATOM 859 C CA . GLN A 1 107 ? -1.218 -17.003 5.726 1.00 83.81 107 GLN A CA 1
ATOM 860 C C . GLN A 1 107 ? -2.124 -16.067 4.906 1.00 83.81 107 GLN A C 1
ATOM 862 O O . GLN A 1 107 ? -2.068 -16.073 3.680 1.00 83.81 107 GLN A O 1
ATOM 867 N N . ASP A 1 108 ? -2.925 -15.233 5.571 1.00 84.38 108 ASP A N 1
ATOM 868 C CA . ASP A 1 108 ? -3.857 -14.320 4.909 1.00 84.38 108 ASP A CA 1
ATOM 869 C C . ASP A 1 108 ? -3.107 -13.100 4.373 1.00 84.38 108 ASP A C 1
ATOM 871 O O . ASP A 1 108 ? -3.465 -12.560 3.333 1.00 84.38 108 ASP A O 1
ATOM 875 N N . ILE A 1 109 ? -2.014 -12.710 5.038 1.00 85.75 109 ILE A N 1
ATOM 876 C CA . ILE A 1 109 ? -1.084 -11.701 4.525 1.00 85.75 109 ILE A CA 1
ATOM 877 C C . ILE A 1 109 ? -0.391 -12.195 3.256 1.00 85.75 109 ILE A C 1
ATOM 879 O O . ILE A 1 109 ? -0.307 -11.440 2.291 1.00 85.75 109 ILE A O 1
ATOM 883 N N . ALA A 1 110 ? 0.091 -13.441 3.252 1.00 82.69 110 ALA A N 1
ATOM 884 C CA . ALA A 1 110 ? 0.772 -14.022 2.099 1.00 82.69 110 ALA A CA 1
ATOM 885 C C . ALA A 1 110 ? -0.168 -14.126 0.890 1.00 82.69 110 ALA A C 1
ATOM 887 O O . ALA A 1 110 ? 0.178 -13.659 -0.183 1.00 82.69 110 ALA A O 1
ATOM 888 N N . ASN A 1 111 ? -1.389 -14.631 1.080 1.00 81.31 111 ASN A N 1
ATOM 889 C CA . ASN A 1 111 ? -2.348 -14.843 -0.012 1.00 81.31 111 ASN A CA 1
ATOM 890 C C . ASN A 1 111 ? -3.120 -13.577 -0.436 1.00 81.31 111 ASN A C 1
ATOM 892 O O . ASN A 1 111 ? -3.952 -13.625 -1.345 1.00 81.31 111 ASN A O 1
ATOM 896 N N . ALA A 1 112 ? -2.929 -12.449 0.252 1.00 85.44 112 ALA A N 1
ATOM 897 C CA . ALA A 1 112 ? -3.583 -11.199 -0.099 1.00 85.44 112 ALA A CA 1
ATOM 898 C C . ALA A 1 112 ? -2.752 -10.411 -1.112 1.00 85.44 112 ALA A C 1
ATOM 900 O O . ALA A 1 112 ? -1.538 -10.248 -0.977 1.00 85.44 112 ALA A O 1
ATOM 901 N N . SER A 1 113 ? -3.440 -9.806 -2.085 1.00 88.19 113 SER A N 1
ATOM 902 C CA . SER A 1 113 ? -2.780 -8.902 -3.028 1.00 88.19 113 SER A CA 1
ATOM 903 C C . SER A 1 113 ? -2.074 -7.757 -2.297 1.00 88.19 113 SER A C 1
ATOM 905 O O . SER A 1 113 ? -2.615 -7.172 -1.350 1.00 88.19 113 SER A O 1
ATOM 907 N N . ALA A 1 114 ? -0.901 -7.370 -2.790 1.00 89.69 114 ALA A N 1
ATOM 908 C CA . ALA A 1 114 ? -0.026 -6.401 -2.143 1.00 89.69 114 ALA A CA 1
ATOM 909 C C . ALA A 1 114 ? -0.729 -5.065 -1.820 1.00 89.69 114 ALA A C 1
ATOM 911 O O . ALA A 1 114 ? -0.530 -4.487 -0.750 1.00 89.69 114 ALA A O 1
ATOM 912 N N . ARG A 1 115 ? -1.615 -4.603 -2.712 1.00 90.31 115 ARG A N 1
ATOM 913 C CA . ARG A 1 115 ? -2.429 -3.385 -2.534 1.00 90.31 115 ARG A CA 1
ATOM 914 C C . ARG A 1 115 ? -3.463 -3.462 -1.401 1.00 90.31 115 ARG A C 1
ATOM 916 O O . ARG A 1 115 ? -3.806 -2.425 -0.843 1.00 90.31 115 ARG A O 1
ATOM 923 N N . VAL A 1 116 ? -3.968 -4.654 -1.064 1.00 90.06 116 VAL A N 1
ATOM 924 C CA . VAL A 1 116 ? -4.903 -4.853 0.063 1.00 90.06 116 VAL A CA 1
ATOM 925 C C . VAL A 1 116 ? -4.146 -4.743 1.379 1.00 90.06 116 VAL A C 1
ATOM 927 O O . VAL A 1 116 ? -4.557 -3.990 2.257 1.00 90.06 116 VAL A O 1
ATOM 930 N N . ILE A 1 117 ? -2.980 -5.389 1.478 1.00 93.62 117 ILE A N 1
ATOM 931 C CA . ILE A 1 117 ? -2.087 -5.224 2.633 1.00 93.62 117 ILE A CA 1
ATOM 932 C C . ILE A 1 117 ? -1.653 -3.766 2.780 1.00 93.62 117 ILE A C 1
ATOM 934 O O . ILE A 1 117 ? -1.652 -3.223 3.883 1.00 93.62 117 ILE A O 1
ATOM 938 N N . GLY A 1 118 ? -1.387 -3.088 1.666 1.00 92.94 118 GLY A N 1
ATOM 939 C CA . GLY A 1 118 ? -1.107 -1.659 1.674 1.00 92.94 118 GLY A CA 1
ATOM 940 C C . GLY A 1 118 ? -2.275 -0.822 2.185 1.00 92.94 118 GLY A C 1
ATOM 941 O O . GLY A 1 118 ? -2.056 0.105 2.957 1.00 92.94 118 GLY A O 1
ATOM 942 N N . ALA A 1 119 ? -3.517 -1.160 1.835 1.00 93.56 119 ALA A N 1
ATOM 943 C CA . ALA A 1 119 ? -4.699 -0.491 2.373 1.00 93.56 119 ALA A CA 1
ATOM 944 C C . ALA A 1 119 ? -4.866 -0.713 3.889 1.00 93.56 119 ALA A C 1
ATOM 946 O O . ALA A 1 119 ? -5.171 0.241 4.605 1.00 93.56 119 ALA A O 1
ATOM 947 N N . PHE A 1 120 ? -4.596 -1.919 4.402 1.00 93.94 120 PHE A N 1
ATOM 948 C CA . PHE A 1 120 ? -4.565 -2.172 5.850 1.00 93.94 120 PHE A CA 1
ATOM 949 C C . PHE A 1 120 ? -3.470 -1.369 6.547 1.00 93.94 120 PHE A C 1
ATOM 951 O O . PHE A 1 120 ? -3.716 -0.765 7.590 1.00 93.94 120 PHE A O 1
ATOM 958 N N . MET A 1 121 ? -2.279 -1.295 5.952 1.00 95.25 121 MET A N 1
ATOM 959 C CA . MET A 1 121 ? -1.210 -0.458 6.486 1.00 95.25 121 MET A CA 1
ATOM 960 C C . MET A 1 121 ? -1.592 1.024 6.488 1.00 95.25 121 MET A C 1
ATOM 962 O O . MET A 1 121 ? -1.277 1.720 7.446 1.00 95.25 121 MET A O 1
ATOM 966 N N . LEU A 1 122 ? -2.308 1.513 5.472 1.00 94.31 122 LEU A N 1
ATOM 967 C CA . LEU A 1 122 ? -2.815 2.888 5.453 1.00 94.31 122 LEU A CA 1
ATOM 968 C C . LEU A 1 122 ? -3.859 3.134 6.540 1.00 94.31 122 LEU A C 1
ATOM 970 O O . LEU A 1 122 ? -3.784 4.163 7.205 1.00 94.31 122 LEU A O 1
ATOM 974 N N . LEU A 1 123 ? -4.784 2.198 6.763 1.00 93.62 123 LEU A N 1
ATOM 975 C CA . LEU A 1 123 ? -5.744 2.282 7.866 1.00 93.62 123 LEU A CA 1
ATOM 976 C C . LEU A 1 123 ? -5.014 2.425 9.205 1.00 93.62 123 LEU A C 1
ATOM 978 O O . LEU A 1 123 ? -5.295 3.338 9.976 1.00 93.62 123 LEU A O 1
ATOM 982 N N . VAL A 1 124 ? -4.033 1.558 9.452 1.00 93.94 124 VAL A N 1
ATOM 983 C CA . VAL A 1 124 ? -3.213 1.587 10.666 1.00 93.94 124 VAL A CA 1
ATOM 984 C C . VAL A 1 124 ? -2.418 2.889 10.776 1.00 93.94 124 VAL A C 1
ATOM 986 O O . VAL A 1 124 ? -2.354 3.485 11.846 1.00 93.94 124 VAL A O 1
ATOM 989 N N . TRP A 1 125 ? -1.808 3.345 9.684 1.00 92.62 125 TRP A N 1
ATOM 990 C CA . TRP A 1 125 ? -0.962 4.536 9.673 1.00 92.62 125 TRP A CA 1
ATOM 991 C C . TRP A 1 125 ? -1.751 5.828 9.916 1.00 92.62 125 TRP A C 1
ATOM 993 O O . TRP A 1 125 ? -1.248 6.732 10.578 1.00 92.62 125 TRP A O 1
ATOM 1003 N N . LEU A 1 126 ? -2.990 5.895 9.424 1.00 90.00 126 LEU A N 1
ATOM 1004 C CA . LEU A 1 126 ? -3.908 7.021 9.625 1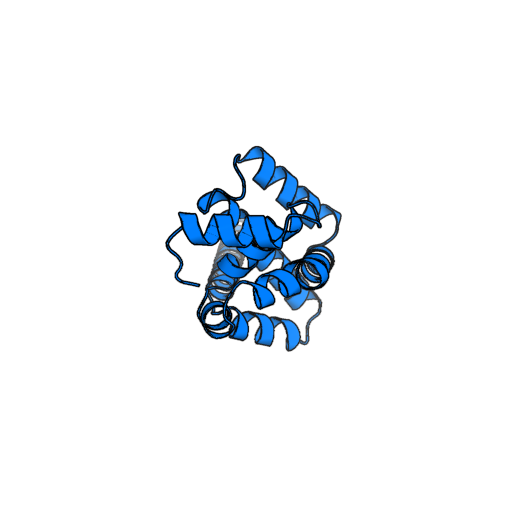.00 90.00 126 LEU A CA 1
ATOM 1005 C C . LEU A 1 126 ? -4.631 6.981 10.980 1.00 90.00 126 LEU A C 1
ATOM 1007 O O . LEU A 1 126 ? -5.273 7.961 11.348 1.00 90.00 126 LEU A O 1
ATOM 1011 N N . THR A 1 127 ? -4.537 5.869 11.712 1.00 90.88 127 THR A N 1
ATOM 1012 C CA . THR A 1 127 ? -5.143 5.714 13.039 1.00 90.88 127 THR A CA 1
ATOM 1013 C C . THR A 1 127 ? -4.164 6.138 14.134 1.00 90.88 127 THR A C 1
ATOM 1015 O O . THR A 1 127 ? -2.958 5.861 14.066 1.00 90.88 127 THR A O 1
ATOM 1018 N N . GLU A 1 128 ? -4.698 6.782 15.173 1.00 88.69 128 GLU A N 1
ATOM 1019 C CA . GLU A 1 128 ? -3.953 7.136 16.384 1.00 88.69 128 GLU A CA 1
ATOM 1020 C C . GLU A 1 128 ? -3.259 5.898 16.986 1.00 88.69 128 GLU A C 1
ATOM 1022 O O . GLU A 1 128 ? -3.858 4.816 16.997 1.00 88.69 128 GLU A O 1
ATOM 1027 N N . PRO A 1 129 ? -1.996 6.008 17.445 1.00 87.06 129 PRO A N 1
ATOM 1028 C CA . PRO A 1 129 ? -1.180 4.866 17.871 1.00 87.06 129 PRO A CA 1
ATOM 1029 C C . PRO A 1 129 ? -1.872 3.902 18.842 1.00 87.06 129 PRO A C 1
ATOM 1031 O O . PRO A 1 129 ? -1.778 2.686 18.664 1.00 87.06 129 PRO A O 1
ATOM 1034 N N . GLU A 1 130 ? -2.604 4.438 19.814 1.00 87.88 130 GLU A N 1
ATOM 1035 C CA . GLU A 1 130 ? -3.366 3.725 20.843 1.00 87.88 130 GLU A CA 1
ATOM 1036 C C . GLU A 1 130 ? -4.546 2.901 20.303 1.00 87.88 130 GLU A C 1
ATOM 1038 O O . GLU A 1 130 ? -5.018 1.981 20.972 1.00 87.88 130 GLU A O 1
ATOM 1043 N N . HIS A 1 131 ? -5.017 3.187 19.089 1.00 91.00 131 HIS A N 1
ATOM 1044 C CA . HIS A 1 131 ? -6.224 2.589 18.514 1.00 91.00 131 HIS A CA 1
ATOM 1045 C C . HIS A 1 131 ? -5.963 1.751 17.258 1.00 91.00 131 HIS A C 1
ATOM 1047 O O . HIS A 1 131 ? -6.897 1.197 16.680 1.00 91.00 131 HIS A O 1
ATOM 1053 N N . ARG A 1 132 ? -4.700 1.605 16.844 1.00 91.25 132 ARG A N 1
ATOM 1054 C CA . ARG A 1 132 ? -4.308 0.947 15.585 1.00 91.25 132 ARG A CA 1
ATOM 1055 C C . ARG A 1 132 ? -4.808 -0.487 15.436 1.00 91.25 132 ARG A C 1
ATOM 1057 O O . ARG A 1 132 ? -5.376 -0.829 14.402 1.00 91.25 132 ARG A O 1
ATOM 1064 N N . GLU A 1 133 ? -4.601 -1.322 16.452 1.00 91.38 133 GLU A N 1
ATOM 1065 C CA . GLU A 1 133 ? -5.065 -2.716 16.422 1.00 91.38 133 GLU A CA 1
ATOM 1066 C C . GLU A 1 133 ? -6.590 -2.791 16.445 1.00 91.38 133 GLU A C 1
ATOM 1068 O O . GLU A 1 133 ? -7.186 -3.480 15.622 1.00 91.38 133 GLU A O 1
ATOM 1073 N N . ALA A 1 134 ? -7.223 -2.030 17.342 1.00 90.25 134 ALA A N 1
ATOM 1074 C CA . ALA A 1 134 ? -8.673 -2.010 17.488 1.00 90.25 134 ALA A CA 1
ATOM 1075 C C . ALA A 1 134 ? -9.375 -1.564 16.197 1.00 90.25 134 ALA A C 1
ATOM 1077 O O . ALA A 1 134 ? -10.358 -2.182 15.791 1.00 90.25 134 ALA A O 1
ATOM 1078 N N . ALA A 1 135 ? -8.852 -0.541 15.517 1.00 89.56 135 ALA A N 1
ATOM 1079 C CA . ALA A 1 135 ? -9.384 -0.066 14.244 1.00 89.56 135 ALA A CA 1
ATOM 1080 C C . ALA A 1 135 ? -9.261 -1.122 13.139 1.00 89.56 135 ALA A C 1
ATOM 1082 O O . ALA A 1 135 ? -10.213 -1.332 12.386 1.00 89.56 135 ALA A O 1
ATOM 1083 N N . LEU A 1 136 ? -8.124 -1.822 13.061 1.00 90.94 136 LEU A N 1
ATOM 1084 C CA . LEU A 1 136 ? -7.928 -2.888 12.081 1.00 90.94 136 LEU A CA 1
ATOM 1085 C C . LEU A 1 136 ? -8.848 -4.086 12.361 1.00 90.94 136 LEU A C 1
ATOM 1087 O O . LEU A 1 136 ? -9.525 -4.548 11.448 1.00 90.94 136 LEU A O 1
ATOM 1091 N N . ILE A 1 137 ? -8.959 -4.530 13.615 1.00 90.75 137 ILE A N 1
ATOM 1092 C CA . ILE A 1 137 ? -9.887 -5.600 14.025 1.00 90.75 137 ILE A CA 1
ATOM 1093 C C . ILE A 1 137 ? -11.332 -5.211 13.697 1.00 90.75 137 ILE A C 1
ATOM 1095 O O . ILE A 1 137 ? -12.081 -6.000 13.121 1.00 90.75 137 ILE A O 1
ATOM 1099 N N . GLN A 1 138 ? -11.733 -3.982 14.027 1.00 89.69 138 GLN A N 1
ATOM 1100 C CA . GLN A 1 138 ? -13.076 -3.483 13.738 1.00 89.69 138 GLN A CA 1
ATOM 1101 C C . GLN A 1 138 ? -13.348 -3.405 12.231 1.00 89.69 138 GLN A C 1
ATOM 1103 O O . GLN A 1 138 ? -14.475 -3.629 11.789 1.00 89.69 138 GLN A O 1
ATOM 1108 N N . TYR A 1 139 ? -12.342 -3.063 11.430 1.00 89.44 139 TYR A N 1
ATOM 1109 C CA . TYR A 1 139 ? -12.474 -3.046 9.981 1.00 89.44 139 TYR A CA 1
ATOM 1110 C C . TYR A 1 139 ? -12.660 -4.458 9.421 1.00 89.44 139 TYR A C 1
ATOM 1112 O O . TYR A 1 139 ? -13.571 -4.704 8.625 1.00 89.44 139 TYR A O 1
ATOM 1120 N N . LEU A 1 140 ? -11.819 -5.398 9.851 1.00 86.94 140 LEU A N 1
ATOM 1121 C CA . LEU A 1 140 ? -11.878 -6.780 9.392 1.00 86.94 140 LEU A CA 1
ATOM 1122 C C . LEU A 1 140 ? -13.215 -7.430 9.779 1.00 86.94 140 LEU A C 1
ATOM 1124 O O . LEU A 1 140 ? -13.838 -8.085 8.944 1.00 86.94 140 LEU A O 1
ATOM 1128 N N . SER A 1 141 ? -13.723 -7.157 10.987 1.00 85.06 141 SER A N 1
ATOM 1129 C CA . SER A 1 141 ? -15.011 -7.689 11.462 1.00 85.06 141 SER A CA 1
ATOM 1130 C C . SER A 1 141 ? -16.200 -7.239 10.626 1.00 85.06 141 SER A C 1
ATOM 1132 O O . SER A 1 141 ? -17.115 -8.017 10.364 1.00 85.06 141 SER A O 1
ATOM 1134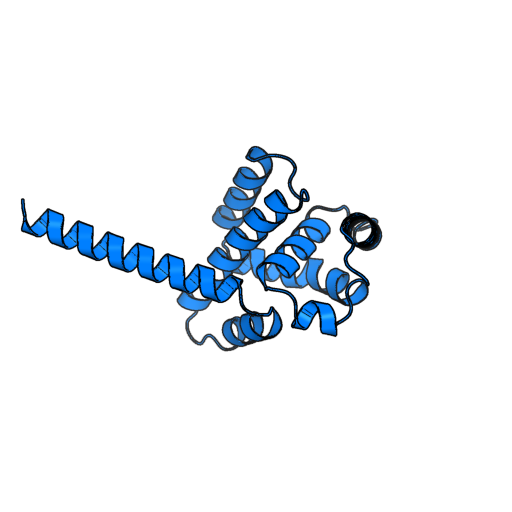 N N . LYS A 1 142 ? -16.173 -5.989 10.159 1.00 83.38 142 LYS A N 1
ATOM 1135 C CA . LYS A 1 142 ? -17.213 -5.423 9.293 1.00 83.38 142 LYS A CA 1
ATOM 1136 C C . LYS A 1 142 ? -17.103 -5.884 7.844 1.00 83.38 142 LYS A C 1
ATOM 1138 O O . LYS A 1 142 ? -18.113 -5.923 7.152 1.00 83.38 142 LYS A O 1
ATOM 1143 N N . SER A 1 143 ? -15.895 -6.185 7.375 1.00 73.31 143 SER A N 1
ATOM 1144 C CA . SER A 1 143 ? -15.634 -6.535 5.973 1.00 73.31 143 SER A CA 1
ATOM 1145 C C . SER A 1 143 ? -15.796 -8.026 5.669 1.00 73.31 143 SER A C 1
ATOM 1147 O O . SER A 1 143 ? -15.706 -8.413 4.506 1.00 73.31 143 SER A O 1
ATOM 1149 N N . GLY A 1 144 ? -16.069 -8.862 6.679 1.00 65.38 144 GLY A N 1
ATOM 1150 C CA . GLY A 1 144 ? -16.272 -10.301 6.495 1.00 65.38 144 GLY A CA 1
ATOM 1151 C C . GLY A 1 144 ? -14.991 -11.062 6.148 1.00 65.38 144 GLY A C 1
ATOM 1152 O O . GLY A 1 144 ? -15.062 -12.227 5.760 1.00 65.38 144 GLY A O 1
ATOM 1153 N N . PHE A 1 145 ? -13.823 -10.428 6.295 1.00 62.66 145 PHE A N 1
ATOM 1154 C CA . PHE A 1 145 ? -12.557 -11.150 6.335 1.00 62.66 145 PHE A CA 1
ATOM 1155 C C . PHE A 1 145 ? -12.572 -12.023 7.592 1.00 62.66 145 PHE A C 1
ATOM 1157 O O . PHE A 1 145 ? -12.742 -11.506 8.690 1.00 62.66 145 PHE A O 1
ATOM 1164 N N . ALA A 1 146 ? -12.441 -13.341 7.447 1.00 51.47 146 ALA A N 1
ATOM 1165 C CA . ALA A 1 146 ? -12.207 -14.213 8.592 1.00 51.47 146 ALA A CA 1
ATOM 1166 C C . ALA A 1 146 ? -10.750 -14.019 9.045 1.00 51.47 146 ALA A C 1
ATOM 1168 O O . ALA A 1 146 ? -9.844 -14.190 8.233 1.00 51.47 146 ALA A O 1
ATOM 1169 N N . TYR A 1 147 ? -10.538 -13.630 10.303 1.00 52.53 147 TYR A N 1
ATOM 1170 C CA . TYR A 1 147 ? -9.225 -13.469 10.947 1.00 52.53 147 TYR A CA 1
ATOM 1171 C C . TYR A 1 147 ? -9.064 -14.436 12.118 1.00 52.53 147 TYR A C 1
ATOM 1173 O O . TYR A 1 147 ? -10.059 -14.984 12.640 1.00 52.53 147 TYR A O 1
#